Protein AF-A0A838TEK5-F1 (afdb_monomer)

Secondary structure (DSSP, 8-state):
-HHHHHHHHHHHHHHHHHHHHHHHHHHH--SS-HHHHHHHHHHHHHHHHHHHHHHHTT--

Foldseek 3Di:
DVVVVVVCVLVVLLVVLQVVLVVVCVVVVPVDSPSNVVSVVVSVVVVVVVVVVVVVVVVD

Sequence (60 aa):
MRYTQIAYQIIGTIAIGFIAGYFADKWLSPGFPLFELIFSFGAVIIALYLVIKNISKKEG

Structure (mmCIF, N/CA/C/O backbone):
data_AF-A0A838TEK5-F1
#
_entry.id   AF-A0A838TEK5-F1
#
loop_
_atom_site.group_PDB
_atom_site.id
_atom_site.type_symbol
_atom_site.label_atom_id
_atom_site.label_alt_id
_atom_site.label_comp_id
_atom_site.label_asym_id
_atom_site.label_entity_id
_atom_site.label_seq_id
_atom_site.pdbx_PDB_ins_code
_atom_site.Cartn_x
_atom_site.Cartn_y
_atom_site.Cartn_z
_atom_site.occupancy
_atom_site.B_iso_or_equiv
_atom_site.auth_seq_id
_atom_site.auth_comp_id
_atom_site.auth_asym_id
_atom_site.auth_atom_id
_atom_site.pdbx_PDB_model_num
ATOM 1 N N . MET A 1 1 ? -23.819 -7.135 12.390 1.00 60.06 1 MET A N 1
ATOM 2 C CA . MET A 1 1 ? -23.709 -6.444 11.081 1.00 60.06 1 MET A CA 1
ATOM 3 C C . MET A 1 1 ? -22.551 -5.435 10.994 1.00 60.06 1 MET A C 1
ATOM 5 O O . MET A 1 1 ? -21.953 -5.334 9.935 1.00 60.06 1 MET A O 1
ATOM 9 N N . ARG A 1 2 ? -22.153 -4.737 12.077 1.00 66.19 2 ARG A N 1
ATOM 10 C CA . ARG A 1 2 ? -21.009 -3.786 12.073 1.00 66.19 2 ARG A CA 1
ATOM 11 C C . ARG A 1 2 ? -19.661 -4.369 11.605 1.00 66.19 2 ARG A C 1
ATOM 13 O O . ARG A 1 2 ? -18.951 -3.704 10.864 1.00 66.19 2 ARG A O 1
ATOM 20 N N . TYR A 1 3 ? -19.325 -5.600 11.995 1.00 74.25 3 TYR A N 1
ATOM 21 C CA . TYR A 1 3 ? -18.085 -6.264 11.557 1.00 74.25 3 TYR A CA 1
ATOM 22 C C . TYR A 1 3 ? -18.038 -6.494 10.044 1.00 74.25 3 TYR A C 1
ATOM 24 O O . TYR A 1 3 ? -17.013 -6.260 9.417 1.00 74.25 3 TYR A O 1
ATOM 32 N N . THR A 1 4 ? -19.168 -6.876 9.451 1.00 85.50 4 THR A N 1
ATOM 33 C CA . THR A 1 4 ? -19.315 -7.051 8.004 1.00 85.50 4 THR A CA 1
ATOM 34 C C . THR A 1 4 ? -19.077 -5.736 7.257 1.00 85.50 4 THR A C 1
ATOM 36 O O . THR A 1 4 ? -18.364 -5.724 6.262 1.00 85.50 4 THR A O 1
ATOM 39 N N . GLN A 1 5 ? -19.589 -4.610 7.768 1.00 83.31 5 GLN A N 1
ATOM 40 C CA . GLN A 1 5 ? -19.361 -3.286 7.173 1.00 83.31 5 GLN A CA 1
ATOM 41 C C . GLN A 1 5 ? -17.883 -2.861 7.229 1.00 83.31 5 GLN A C 1
ATOM 43 O O . GLN A 1 5 ? -17.361 -2.328 6.255 1.00 83.31 5 GLN A O 1
ATOM 48 N N . ILE A 1 6 ? -17.196 -3.130 8.343 1.00 83.00 6 ILE A N 1
ATOM 49 C CA . ILE A 1 6 ? -15.759 -2.847 8.490 1.00 83.00 6 ILE A CA 1
ATOM 50 C C . ILE A 1 6 ? -14.937 -3.732 7.543 1.00 83.00 6 ILE A C 1
ATOM 52 O O . ILE A 1 6 ? -14.024 -3.239 6.887 1.00 83.00 6 ILE A O 1
ATOM 56 N N . ALA A 1 7 ? -15.291 -5.013 7.413 1.00 83.69 7 ALA A N 1
ATOM 57 C CA . ALA A 1 7 ? -14.642 -5.919 6.468 1.00 83.69 7 ALA A CA 1
ATOM 58 C C . ALA A 1 7 ? -14.794 -5.433 5.017 1.00 83.69 7 ALA A C 1
ATOM 60 O O . ALA A 1 7 ? -13.804 -5.372 4.292 1.00 83.69 7 ALA A O 1
ATOM 61 N N . TYR A 1 8 ? -15.994 -5.002 4.612 1.00 88.94 8 TYR A N 1
ATOM 62 C CA . TYR A 1 8 ? -16.212 -4.412 3.286 1.00 88.94 8 TYR A CA 1
ATOM 63 C C . TYR A 1 8 ? -15.406 -3.129 3.069 1.00 88.94 8 TYR A C 1
ATOM 65 O O . TYR A 1 8 ? -14.870 -2.924 1.983 1.00 88.94 8 TYR A O 1
ATOM 73 N N . GLN A 1 9 ? -15.274 -2.287 4.095 1.00 82.44 9 GLN A N 1
ATOM 74 C CA . GLN A 1 9 ? -14.470 -1.070 4.017 1.00 82.44 9 GLN A CA 1
ATOM 75 C C . GLN A 1 9 ? -12.980 -1.388 3.823 1.00 82.44 9 GLN A C 1
ATOM 77 O O . GLN A 1 9 ? -12.344 -0.800 2.956 1.00 82.44 9 GLN A O 1
ATOM 82 N N . ILE A 1 10 ? -12.439 -2.352 4.574 1.00 85.62 10 ILE A N 1
ATOM 83 C CA . ILE A 1 10 ? -11.038 -2.784 4.458 1.00 85.62 10 ILE A CA 1
ATOM 84 C C . ILE A 1 10 ? -10.772 -3.395 3.078 1.00 85.62 10 ILE A C 1
ATOM 86 O O . ILE A 1 10 ? -9.828 -2.990 2.404 1.00 85.62 10 ILE A O 1
ATOM 90 N N . ILE A 1 11 ? -11.626 -4.321 2.630 1.00 88.75 11 ILE A N 1
ATOM 91 C CA . ILE A 1 11 ? -11.489 -4.969 1.317 1.00 88.75 11 ILE A CA 1
ATOM 92 C C . ILE A 1 11 ? -11.588 -3.932 0.194 1.00 88.75 11 ILE A C 1
ATOM 94 O O . ILE A 1 11 ? -10.770 -3.948 -0.722 1.00 88.75 11 ILE A O 1
ATOM 98 N N . GLY A 1 12 ? -12.536 -2.996 0.284 1.00 89.38 12 GLY A N 1
ATOM 99 C CA . GLY A 1 12 ? -12.688 -1.918 -0.691 1.00 89.38 12 GLY A CA 1
ATOM 100 C C . GLY A 1 12 ? -11.459 -1.010 -0.757 1.00 89.38 12 GLY A C 1
ATOM 101 O O . GLY A 1 12 ? -10.967 -0.719 -1.843 1.00 89.38 12 GLY A O 1
ATOM 102 N N . THR A 1 13 ? -10.909 -0.607 0.391 1.00 82.94 13 THR A N 1
ATOM 103 C CA . THR A 1 13 ? -9.696 0.222 0.440 1.00 82.94 13 THR A CA 1
ATOM 104 C C . THR A 1 13 ? -8.473 -0.506 -0.122 1.00 82.94 13 THR A C 1
ATOM 106 O O . THR A 1 13 ? -7.718 0.094 -0.885 1.00 82.94 13 THR A O 1
ATOM 109 N N . ILE A 1 14 ? -8.294 -1.794 0.192 1.00 83.12 14 ILE A N 1
ATOM 110 C CA . ILE A 1 14 ? -7.183 -2.601 -0.337 1.00 83.12 14 ILE A CA 1
ATOM 111 C C . ILE A 1 14 ? -7.318 -2.774 -1.852 1.00 83.12 14 ILE A C 1
ATOM 113 O O . ILE A 1 14 ? -6.352 -2.547 -2.576 1.00 83.12 14 ILE A O 1
ATOM 117 N N . ALA A 1 15 ? -8.512 -3.121 -2.341 1.00 86.50 15 ALA A N 1
ATOM 118 C CA . ALA A 1 15 ? -8.763 -3.296 -3.769 1.00 86.50 15 ALA A CA 1
ATOM 119 C C . ALA A 1 15 ? -8.489 -2.006 -4.558 1.00 86.50 15 ALA A C 1
ATOM 121 O O . ALA A 1 15 ? -7.845 -2.051 -5.6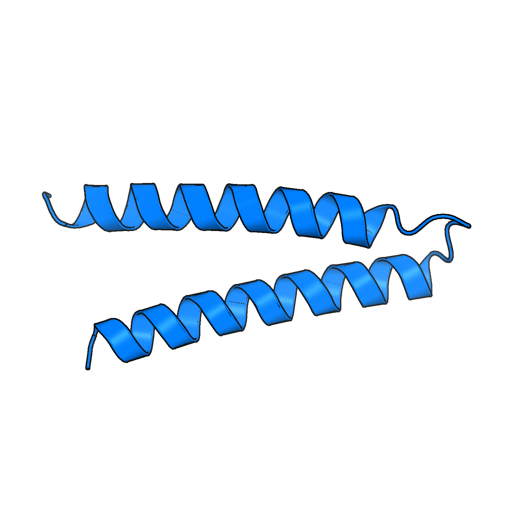04 1.00 86.50 15 ALA A O 1
ATOM 122 N N . ILE A 1 16 ? -8.914 -0.849 -4.035 1.00 87.56 16 ILE A N 1
ATOM 123 C CA . ILE A 1 16 ? -8.643 0.455 -4.656 1.00 87.56 16 ILE A CA 1
ATOM 124 C C . ILE A 1 16 ? -7.139 0.751 -4.674 1.00 87.56 16 ILE A C 1
ATOM 126 O O . ILE A 1 16 ? -6.618 1.149 -5.712 1.00 87.56 16 ILE A O 1
ATOM 130 N N . GLY A 1 17 ? -6.431 0.534 -3.561 1.00 80.12 17 GLY A N 1
ATOM 131 C CA . GLY A 1 17 ? -4.985 0.765 -3.480 1.00 80.12 17 GLY A CA 1
ATOM 132 C C . GLY A 1 17 ? -4.181 -0.129 -4.427 1.00 80.12 17 GLY A C 1
ATOM 133 O O . GLY A 1 17 ? -3.283 0.353 -5.114 1.00 80.12 17 GLY A O 1
ATOM 134 N N . PHE A 1 18 ? -4.546 -1.410 -4.517 1.00 82.69 18 PHE A N 1
ATOM 135 C CA . PHE A 1 18 ? -3.905 -2.370 -5.413 1.00 82.69 18 PHE A CA 1
ATOM 136 C C . PHE A 1 18 ? -4.132 -2.018 -6.889 1.00 82.69 18 PHE A C 1
ATOM 138 O O . PHE A 1 18 ? -3.179 -1.948 -7.661 1.00 82.69 18 PHE A O 1
ATOM 145 N N . ILE A 1 19 ? -5.378 -1.725 -7.280 1.00 86.38 19 ILE A N 1
ATOM 146 C CA . ILE A 1 19 ? -5.701 -1.348 -8.6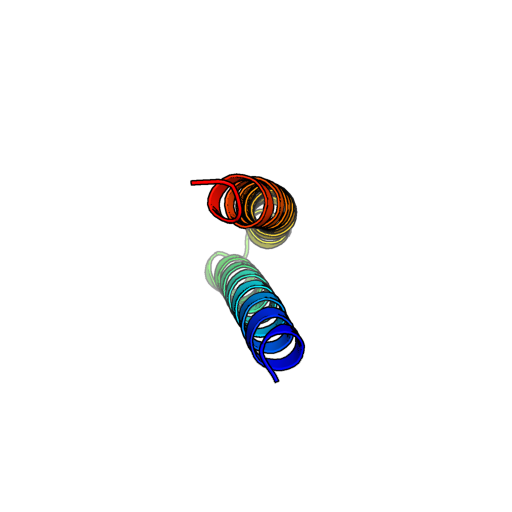65 1.00 86.38 19 ILE A CA 1
ATOM 147 C C . ILE A 1 19 ? -5.011 -0.033 -9.044 1.00 86.38 19 ILE A C 1
ATOM 149 O O . ILE A 1 19 ? -4.484 0.071 -10.148 1.00 86.38 19 ILE A O 1
ATOM 153 N N . ALA A 1 20 ? -4.972 0.949 -8.139 1.00 83.88 20 ALA A N 1
ATOM 154 C CA . ALA A 1 20 ? -4.289 2.219 -8.374 1.00 83.88 20 ALA A CA 1
ATOM 155 C C . ALA A 1 20 ? -2.778 2.032 -8.598 1.00 83.88 20 ALA A C 1
ATOM 157 O O . ALA A 1 20 ? -2.240 2.590 -9.553 1.00 83.88 20 ALA A O 1
ATOM 158 N N . GLY A 1 21 ? -2.113 1.214 -7.774 1.00 80.06 21 GLY A N 1
ATOM 159 C CA . GLY A 1 21 ? -0.690 0.897 -7.930 1.00 80.06 21 GLY A CA 1
ATOM 160 C C . GLY A 1 21 ? -0.395 0.145 -9.228 1.00 80.06 21 GLY A C 1
ATOM 161 O O . GLY A 1 21 ? 0.476 0.554 -9.991 1.00 80.06 21 GLY A O 1
ATOM 162 N N . TYR A 1 22 ? -1.193 -0.883 -9.532 1.00 82.88 22 TYR A N 1
ATOM 163 C CA . TYR A 1 22 ? -1.059 -1.675 -10.756 1.00 82.88 22 TYR A CA 1
ATOM 164 C C . TYR A 1 22 ? -1.243 -0.831 -12.027 1.00 82.88 22 TYR A C 1
ATOM 166 O O . TYR A 1 22 ? -0.472 -0.941 -12.981 1.00 82.88 22 TYR A O 1
ATOM 174 N N . PHE A 1 23 ? -2.257 0.041 -12.060 1.00 85.31 23 PHE A N 1
ATOM 175 C CA . PHE A 1 23 ? -2.491 0.901 -13.222 1.00 85.31 23 PHE A CA 1
ATOM 176 C C . PHE A 1 23 ? -1.410 1.975 -13.364 1.00 85.31 23 PHE A C 1
ATOM 178 O O . PHE A 1 23 ? -1.018 2.277 -14.489 1.00 85.31 23 PHE A O 1
ATOM 185 N N . ALA A 1 24 ? -0.904 2.515 -12.249 1.00 82.69 24 ALA A N 1
ATOM 186 C CA . ALA A 1 24 ? 0.192 3.480 -12.242 1.00 82.69 24 ALA A CA 1
ATOM 187 C C . ALA A 1 24 ? 1.497 2.873 -12.783 1.00 82.69 24 ALA A C 1
ATOM 189 O O . ALA A 1 24 ? 2.128 3.481 -13.649 1.00 82.69 24 ALA A O 1
ATOM 190 N N . ASP A 1 25 ? 1.855 1.656 -12.359 1.00 80.38 25 ASP A N 1
ATOM 191 C CA . ASP A 1 25 ? 3.014 0.939 -12.906 1.00 80.38 25 ASP A CA 1
ATOM 192 C C . ASP A 1 25 ? 2.824 0.604 -14.387 1.00 80.38 25 ASP A C 1
ATOM 194 O O . ASP A 1 25 ? 3.736 0.789 -15.191 1.00 80.38 25 ASP A O 1
ATOM 198 N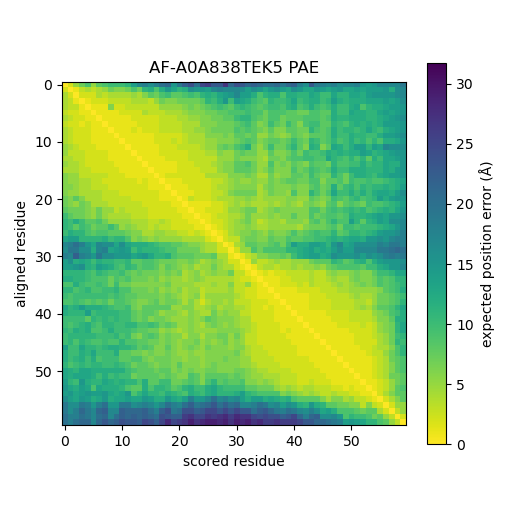 N . LYS A 1 26 ? 1.619 0.193 -14.795 1.00 81.75 26 LYS A N 1
ATOM 199 C CA . LYS A 1 26 ? 1.328 -0.086 -16.206 1.00 81.75 26 LYS A CA 1
ATOM 200 C C . LYS A 1 26 ? 1.416 1.168 -17.083 1.00 81.75 26 LYS A C 1
ATOM 202 O O . LYS A 1 26 ? 1.904 1.088 -18.209 1.00 81.75 26 LYS A O 1
ATOM 207 N N . TRP A 1 27 ? 0.947 2.314 -16.588 1.00 82.50 27 TRP A N 1
ATOM 208 C CA . TRP A 1 27 ? 0.946 3.582 -17.325 1.00 82.50 27 TRP A CA 1
ATOM 209 C C . TRP A 1 27 ? 2.326 4.211 -17.440 1.00 82.50 27 TRP A C 1
ATOM 211 O O . TRP A 1 27 ? 2.671 4.700 -18.512 1.00 82.50 27 TRP A O 1
ATOM 221 N N . LEU A 1 28 ? 3.116 4.204 -16.365 1.00 80.50 28 LEU A N 1
ATOM 222 C CA . LEU A 1 28 ? 4.465 4.761 -16.422 1.00 80.50 28 LEU A CA 1
ATOM 223 C C . LEU A 1 28 ? 5.475 3.781 -17.028 1.00 80.50 28 LEU A C 1
ATOM 225 O O . LEU A 1 28 ? 6.554 4.222 -17.416 1.00 80.50 28 LEU A O 1
ATOM 229 N N . SER A 1 29 ? 5.140 2.482 -17.098 1.00 73.31 29 SER A N 1
ATOM 230 C CA . SER A 1 29 ? 6.058 1.394 -17.466 1.00 73.31 29 SER A CA 1
ATOM 231 C C . SER A 1 29 ? 7.482 1.625 -16.942 1.00 73.31 29 SER A C 1
ATOM 233 O O . SER A 1 29 ? 8.446 1.493 -17.706 1.00 73.31 29 SER A O 1
ATOM 235 N N . PRO A 1 30 ? 7.658 1.993 -15.653 1.00 68.25 30 PRO A N 1
ATOM 236 C CA . PRO A 1 30 ? 8.985 1.931 -15.085 1.00 68.25 30 PRO A CA 1
ATOM 237 C C . PRO A 1 30 ? 9.387 0.462 -15.223 1.00 68.25 30 PRO A C 1
ATOM 239 O O . PRO A 1 30 ? 8.591 -0.421 -14.917 1.00 68.25 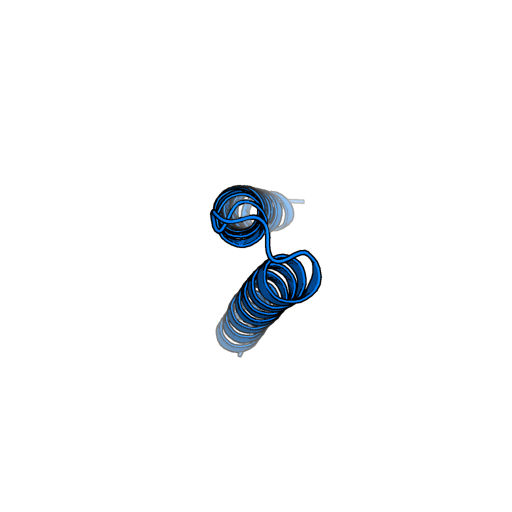30 PRO A O 1
ATOM 242 N N . GLY A 1 31 ? 10.582 0.152 -15.726 1.00 77.00 31 GLY A N 1
ATOM 243 C CA . GLY A 1 31 ? 11.046 -1.238 -15.911 1.00 77.00 31 GLY A CA 1
ATOM 244 C C . GLY A 1 31 ? 11.087 -2.084 -14.622 1.00 77.00 31 GLY A C 1
ATOM 245 O O . GLY A 1 31 ? 11.630 -3.184 -14.621 1.00 77.00 31 GLY A O 1
ATOM 246 N N . PHE A 1 32 ? 10.543 -1.557 -13.527 1.00 80.06 32 PHE A N 1
ATOM 247 C CA . PHE A 1 32 ? 10.389 -2.139 -12.217 1.00 80.06 32 PHE A CA 1
ATOM 248 C C . PHE A 1 32 ? 9.049 -1.677 -11.601 1.00 80.06 32 PHE A C 1
ATOM 250 O O . PHE A 1 32 ? 8.752 -0.485 -11.697 1.00 80.06 32 PHE A O 1
ATOM 2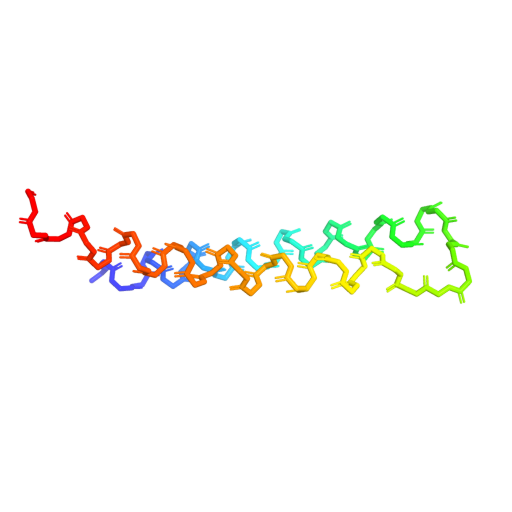57 N N . PRO A 1 33 ? 8.277 -2.561 -10.937 1.00 80.44 33 PRO A N 1
ATOM 258 C CA . PRO A 1 33 ? 6.975 -2.249 -10.332 1.00 80.44 33 PRO A CA 1
ATOM 259 C C . PRO A 1 33 ? 7.117 -1.402 -9.052 1.00 80.44 33 PRO A C 1
ATOM 261 O O . PRO A 1 33 ? 6.981 -1.870 -7.918 1.00 80.44 33 PRO A O 1
ATOM 264 N N . LEU A 1 34 ? 7.504 -0.141 -9.232 1.00 84.00 34 LEU A N 1
ATOM 265 C CA . LEU A 1 34 ? 7.844 0.799 -8.166 1.00 84.00 34 LEU A CA 1
ATOM 266 C C . LEU A 1 34 ? 6.590 1.323 -7.465 1.00 84.00 34 LEU A C 1
ATOM 268 O O . LEU A 1 34 ? 6.575 1.442 -6.238 1.00 84.00 34 LEU A O 1
ATOM 272 N N . PHE A 1 35 ? 5.536 1.622 -8.224 1.00 81.38 35 PHE A N 1
ATOM 273 C CA . PHE A 1 35 ? 4.291 2.134 -7.669 1.00 81.38 35 PHE A CA 1
ATOM 274 C C . PHE A 1 35 ? 3.526 1.040 -6.936 1.00 81.38 35 PHE A C 1
ATOM 276 O O . PHE A 1 35 ? 3.042 1.302 -5.844 1.00 81.38 35 PHE A O 1
ATOM 283 N N . GLU A 1 36 ? 3.472 -0.187 -7.445 1.00 83.31 36 GLU A N 1
ATOM 284 C CA . GLU A 1 36 ? 2.857 -1.333 -6.772 1.00 83.31 36 GLU A CA 1
ATOM 285 C C . GLU A 1 36 ? 3.553 -1.642 -5.440 1.00 83.31 36 GLU A C 1
ATOM 287 O O . GLU A 1 36 ? 2.883 -1.916 -4.438 1.00 83.31 36 GLU A O 1
ATOM 292 N N . LEU A 1 37 ? 4.882 -1.495 -5.378 1.00 85.56 37 LEU A N 1
ATOM 293 C CA . LEU A 1 37 ? 5.641 -1.622 -4.135 1.00 85.56 37 LEU A CA 1
ATOM 294 C C . LEU A 1 37 ? 5.291 -0.502 -3.141 1.00 85.56 37 LEU A C 1
ATOM 296 O O . LEU A 1 37 ? 4.949 -0.781 -1.990 1.00 85.56 37 LEU A O 1
ATOM 300 N N . ILE A 1 38 ? 5.321 0.761 -3.579 1.00 87.25 38 ILE A N 1
ATOM 301 C CA . ILE A 1 38 ? 4.994 1.921 -2.732 1.00 87.25 38 ILE A CA 1
ATOM 302 C C . ILE A 1 38 ? 3.542 1.854 -2.249 1.00 87.25 38 ILE A C 1
ATOM 304 O O . ILE A 1 38 ? 3.279 2.072 -1.067 1.00 87.25 38 ILE A O 1
ATOM 308 N N . PHE A 1 39 ? 2.599 1.521 -3.131 1.00 83.75 39 PHE A N 1
ATOM 30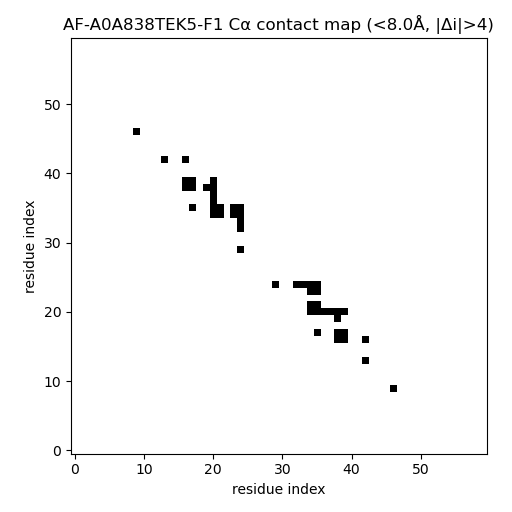9 C CA . PHE A 1 39 ? 1.186 1.372 -2.791 1.00 83.75 39 PHE A CA 1
ATOM 310 C C . PHE A 1 39 ? 0.949 0.194 -1.849 1.00 83.75 39 PHE A C 1
ATOM 312 O O . PHE A 1 39 ? 0.152 0.340 -0.928 1.00 83.75 39 PHE A O 1
ATOM 319 N N . SER A 1 40 ? 1.654 -0.931 -2.002 1.00 80.88 40 SER A N 1
ATOM 320 C CA . SER A 1 40 ? 1.545 -2.061 -1.067 1.00 80.88 40 SER A CA 1
ATOM 321 C C . SER A 1 40 ? 2.041 -1.686 0.330 1.00 80.88 40 SER A C 1
ATOM 323 O O . SER A 1 40 ? 1.331 -1.897 1.314 1.00 80.88 40 SER A O 1
ATOM 325 N N . PHE A 1 41 ? 3.216 -1.056 0.436 1.00 88.38 41 PHE A N 1
ATOM 326 C CA . PHE A 1 41 ? 3.727 -0.562 1.720 1.00 88.38 41 PHE A CA 1
ATOM 327 C C . PHE A 1 41 ? 2.815 0.516 2.321 1.00 88.38 41 PHE A C 1
ATOM 329 O O . PHE A 1 41 ? 2.486 0.465 3.508 1.00 88.38 41 PHE A O 1
ATOM 336 N N . GLY A 1 42 ? 2.344 1.454 1.499 1.00 87.69 42 GLY A N 1
ATOM 337 C CA . GLY A 1 42 ? 1.387 2.483 1.896 1.00 87.69 42 GLY A CA 1
ATOM 338 C C . GLY A 1 42 ? 0.066 1.897 2.394 1.00 87.69 42 GLY A C 1
ATOM 339 O O . GLY A 1 42 ? -0.443 2.328 3.427 1.00 87.69 42 GLY A O 1
ATOM 340 N N . ALA A 1 43 ? -0.464 0.871 1.725 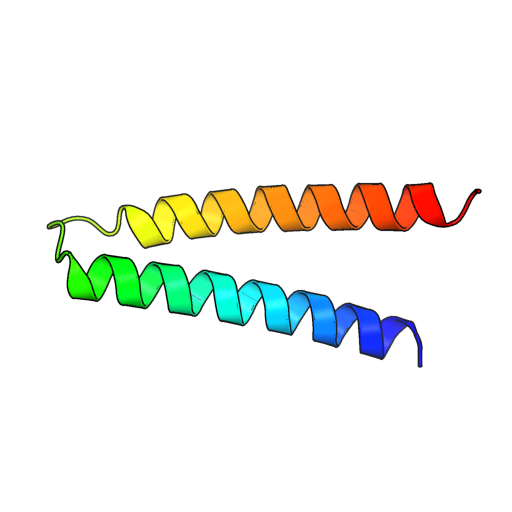1.00 81.50 43 ALA A N 1
ATOM 341 C CA . ALA A 1 43 ? -1.694 0.189 2.114 1.00 81.50 43 ALA A CA 1
ATOM 342 C C . ALA A 1 43 ? -1.555 -0.505 3.473 1.00 81.50 43 ALA A C 1
ATOM 344 O O . ALA A 1 43 ? -2.465 -0.409 4.295 1.00 81.50 43 ALA A O 1
ATOM 345 N N . VAL A 1 44 ? -0.411 -1.137 3.749 1.00 85.44 44 VAL A N 1
ATOM 346 C CA . VAL A 1 44 ? -0.124 -1.741 5.060 1.00 85.44 44 VAL A CA 1
ATOM 347 C C . VAL A 1 44 ? -0.087 -0.674 6.159 1.00 85.44 44 VAL A C 1
ATOM 349 O O . VAL A 1 44 ? -0.726 -0.848 7.198 1.00 85.44 44 VAL A O 1
ATOM 352 N N . ILE A 1 45 ? 0.589 0.456 5.924 1.00 91.88 45 ILE A N 1
ATOM 353 C CA . ILE A 1 45 ? 0.654 1.576 6.880 1.00 91.88 45 ILE A CA 1
ATOM 354 C C . ILE A 1 45 ? -0.741 2.166 7.131 1.00 91.88 45 ILE A C 1
ATOM 356 O O . ILE A 1 45 ? -1.125 2.379 8.282 1.00 91.88 45 ILE A O 1
ATOM 360 N N . ILE A 1 46 ? -1.524 2.395 6.072 1.00 86.12 46 ILE A N 1
ATOM 361 C CA . ILE A 1 46 ? -2.896 2.911 6.168 1.00 86.12 46 ILE A CA 1
ATOM 362 C C . ILE A 1 46 ? -3.793 1.925 6.918 1.00 86.12 46 ILE A C 1
ATOM 364 O O . ILE A 1 46 ? -4.561 2.343 7.782 1.00 86.12 46 ILE A O 1
ATOM 368 N N . ALA A 1 47 ? -3.693 0.626 6.629 1.00 81.31 47 ALA A N 1
ATOM 369 C CA . ALA A 1 47 ? -4.465 -0.403 7.315 1.00 81.31 47 ALA A CA 1
ATOM 370 C C . ALA A 1 47 ? -4.152 -0.420 8.817 1.00 81.31 47 ALA A C 1
ATOM 372 O O . ALA A 1 47 ? -5.072 -0.378 9.633 1.00 81.31 47 ALA A O 1
ATOM 373 N N . LEU A 1 48 ? -2.869 -0.386 9.187 1.00 87.69 48 LEU A N 1
ATOM 374 C CA . LEU A 1 48 ? -2.425 -0.271 10.579 1.00 87.69 48 LEU A CA 1
ATOM 375 C C . LEU A 1 48 ? -2.968 0.994 11.248 1.00 87.69 48 LEU A C 1
ATOM 377 O O . LEU A 1 48 ? -3.559 0.917 12.325 1.00 87.69 48 LEU A O 1
ATOM 381 N N . TYR A 1 49 ? -2.837 2.149 10.595 1.00 88.38 49 TYR A N 1
ATOM 382 C CA . TYR A 1 49 ? -3.348 3.415 11.113 1.00 88.38 49 TYR A CA 1
ATOM 383 C C . TYR A 1 49 ? -4.867 3.385 11.322 1.00 88.38 49 TYR A C 1
ATOM 385 O O . TYR A 1 49 ? -5.360 3.809 12.367 1.00 88.38 49 TYR A O 1
ATOM 393 N N . LEU A 1 50 ? -5.622 2.856 10.356 1.00 84.06 50 LEU A N 1
ATOM 394 C CA . LEU A 1 50 ? -7.073 2.728 10.453 1.00 84.06 50 LEU A CA 1
ATOM 395 C C . LEU A 1 50 ? -7.479 1.787 11.582 1.00 84.06 50 LEU A C 1
ATOM 397 O O . LEU A 1 50 ? -8.435 2.088 12.290 1.00 84.06 50 LEU A O 1
ATOM 401 N N . VAL A 1 51 ? -6.774 0.673 11.776 1.00 85.38 51 VAL A N 1
ATOM 402 C CA . VAL A 1 51 ? -7.030 -0.251 12.887 1.00 85.38 51 VAL A CA 1
ATOM 403 C C . VAL A 1 51 ? -6.794 0.447 14.227 1.00 85.38 51 VAL A C 1
ATOM 405 O O . VAL A 1 51 ? -7.701 0.468 15.056 1.00 85.38 51 VAL A O 1
ATOM 408 N N . ILE A 1 52 ? -5.639 1.096 14.411 1.00 88.44 52 ILE A N 1
ATOM 409 C CA . ILE A 1 52 ? -5.305 1.832 15.642 1.00 88.44 52 ILE A CA 1
ATOM 410 C C . ILE A 1 52 ? -6.348 2.922 15.917 1.00 88.44 52 ILE A C 1
ATOM 412 O O . ILE A 1 52 ? -6.903 3.008 17.012 1.00 88.44 52 ILE A O 1
ATOM 416 N N . LYS A 1 53 ? -6.681 3.721 14.900 1.00 82.50 53 LYS A N 1
ATOM 417 C CA . LYS A 1 53 ? -7.680 4.790 14.995 1.00 82.50 53 LYS A CA 1
ATOM 418 C C . LYS A 1 53 ? -9.079 4.262 15.306 1.00 82.50 53 LYS A C 1
ATOM 420 O O . LYS A 1 53 ? -9.793 4.879 16.090 1.00 82.50 53 LYS A O 1
ATOM 425 N N . ASN A 1 54 ? -9.490 3.145 14.706 1.00 78.12 54 ASN A N 1
ATOM 426 C CA . ASN A 1 54 ? -10.801 2.546 14.965 1.00 78.12 54 ASN A CA 1
ATOM 427 C C . ASN A 1 54 ? -10.905 1.966 16.379 1.00 78.12 54 ASN A C 1
ATOM 429 O O . ASN A 1 54 ? -11.978 2.035 16.973 1.00 78.12 54 ASN A O 1
ATOM 433 N N . ILE A 1 55 ? -9.812 1.421 16.919 1.00 81.25 55 ILE A N 1
ATOM 434 C CA . ILE A 1 55 ? -9.756 0.947 18.307 1.00 81.25 55 ILE A CA 1
ATOM 435 C C . ILE A 1 55 ? -9.828 2.143 19.265 1.00 81.25 55 ILE A C 1
ATOM 437 O O . ILE A 1 55 ? -10.688 2.167 20.138 1.00 81.25 55 ILE A O 1
ATOM 441 N N . SER A 1 56 ? -9.015 3.178 19.038 1.00 72.00 56 SER A N 1
ATOM 442 C CA . SER A 1 56 ? -8.967 4.375 19.891 1.00 72.00 56 SER A CA 1
ATOM 443 C C . SER A 1 56 ? -10.271 5.188 19.870 1.00 72.00 56 SER A C 1
ATOM 445 O O . SER A 1 56 ? -10.693 5.714 20.893 1.00 72.00 56 SER A O 1
ATOM 447 N N . LYS A 1 57 ? -10.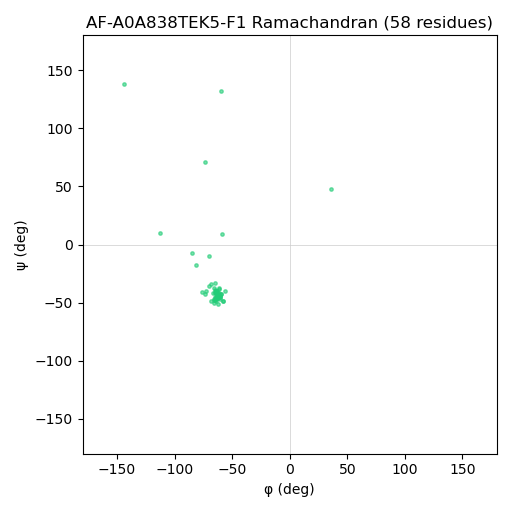986 5.231 18.737 1.00 61.62 57 LYS A N 1
ATOM 448 C CA . LYS A 1 57 ? -12.288 5.913 18.624 1.00 61.62 57 LYS A CA 1
ATOM 449 C C . LYS A 1 57 ? -13.426 5.203 19.377 1.00 61.62 57 LYS A C 1
ATOM 451 O O . LYS A 1 57 ? -14.513 5.756 19.486 1.00 61.62 57 LYS A O 1
ATOM 456 N N . LYS A 1 58 ? -13.217 3.979 19.870 1.00 54.56 58 LYS A N 1
ATOM 457 C CA . LYS A 1 58 ? -14.233 3.224 20.618 1.00 54.56 58 LYS A CA 1
ATOM 458 C C . LYS A 1 58 ? -14.265 3.576 22.116 1.00 54.56 58 LYS A C 1
ATOM 460 O O . LYS A 1 58 ? -15.179 3.124 22.796 1.00 54.56 58 LYS A O 1
ATOM 465 N N . GLU A 1 59 ? -13.313 4.377 22.600 1.00 50.53 59 GLU A N 1
ATOM 466 C CA . GLU A 1 59 ? -13.176 4.773 24.014 1.00 50.53 59 GLU A CA 1
ATOM 467 C C . GLU A 1 59 ? -13.435 6.272 24.282 1.00 50.53 59 GLU A C 1
ATOM 469 O O . GLU A 1 59 ? -13.193 6.735 25.393 1.00 50.53 59 GLU A O 1
ATOM 474 N N . GLY A 1 60 ? -13.937 7.032 23.298 1.00 42.12 60 GLY A N 1
ATOM 475 C CA . GLY A 1 60 ? -14.279 8.458 23.433 1.00 42.12 60 GLY A CA 1
A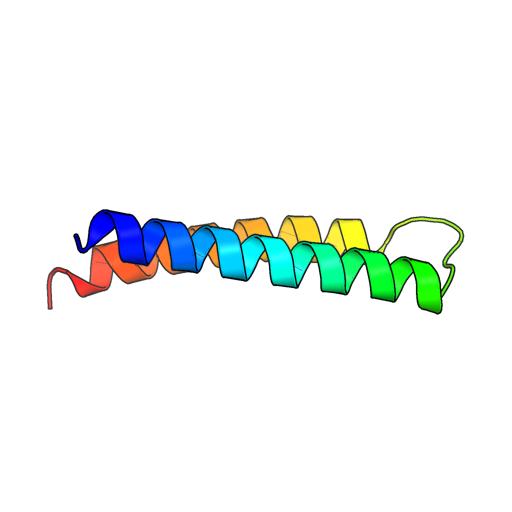TOM 476 C C . GLY A 1 60 ? -15.751 8.751 23.190 1.00 42.12 60 GLY A C 1
ATOM 477 O O . GLY A 1 60 ? -16.316 8.144 22.251 1.00 42.12 60 GLY A O 1
#

Radius of gyration: 14.38 Å; Cα contacts (8 Å, |Δi|>4): 24; chains: 1; bounding box: 35×16×42 Å

Mean predicted aligned error: 7.71 Å

pLDDT: mean 80.41, std 9.54, range [42.12, 91.88]

Solvent-accessible surface area (backbone atoms only — not comparable to full-atom values): 3327 Å² total; per-residue (Å²): 112,70,69,59,54,51,50,51,51,52,53,51,52,50,52,51,40,51,52,52,13,50,50,49,25,65,72,66,55,54,100,54,67,55,41,39,50,52,34,51,55,48,48,53,52,49,52,52,50,51,52,54,50,56,58,59,59,72,80,110